Protein AF-A0A415U0V4-F1 (afdb_monomer_lite)

Secondary structure (DSSP, 8-state):
-TTSTTPBP---STTTGGGTT-BEEEEEEEE-TTTS------TT-B-TTS-B--S---EEEEEETTS-EEEEEHHHH-TT-------

Sequence (87 aa):
MNKLVGNVFRSKSDDLKAFSGLKVKKIIRELNEKDYDRELVDKTDKDESGNCRYEINCMYEIELENGEIINVYEDEVNPEYHGDYEK

pLDDT: mean 72.26, std 15.9, range [39.81, 93.25]

Radius of gyration: 12.78 Å; chains: 1; bounding box: 30×22×31 Å

Foldseek 3Di:
DPPLAQFFFADPDPVCNVRGRWGFNDFPDWDDCVNDPPDFPPQPDADPVRDRQDDDQTWTFTQTPVRDTDIDTCCRRPVPPPDDDDD

Organism: NCBI:txid39488

Structure (mmCIF, N/CA/C/O backbone):
data_AF-A0A415U0V4-F1
#
_entry.id   AF-A0A415U0V4-F1
#
loop_
_atom_site.group_PDB
_atom_site.id
_atom_site.type_symbol
_atom_site.label_atom_id
_atom_site.label_alt_id
_atom_site.label_comp_id
_atom_site.label_asym_id
_atom_site.label_entity_id
_atom_site.label_seq_id
_atom_site.pdbx_PDB_ins_code
_atom_site.Cartn_x
_atom_site.Cartn_y
_atom_site.Cartn_z
_atom_site.occupancy
_atom_site.B_iso_or_equiv
_atom_site.auth_seq_id
_atom_site.auth_comp_id
_atom_site.auth_asym_id
_atom_site.auth_atom_id
_atom_site.pdbx_PDB_model_num
ATOM 1 N N . MET A 1 1 ? -7.868 -10.195 -7.399 1.00 50.34 1 MET A N 1
ATOM 2 C CA . MET A 1 1 ? -8.103 -8.846 -6.845 1.00 50.34 1 MET A CA 1
ATOM 3 C C . MET A 1 1 ? -8.061 -8.778 -5.310 1.00 50.34 1 MET A C 1
ATOM 5 O O . MET A 1 1 ? -7.481 -7.837 -4.815 1.00 50.34 1 MET A O 1
ATOM 9 N N . ASN A 1 2 ? -8.518 -9.765 -4.519 1.00 57.41 2 ASN A N 1
ATOM 10 C CA . ASN A 1 2 ? -8.467 -9.683 -3.033 1.00 57.41 2 ASN A CA 1
ATOM 11 C C . ASN A 1 2 ? -7.121 -10.021 -2.351 1.00 57.41 2 ASN A C 1
ATOM 13 O O . ASN A 1 2 ? -7.083 -10.133 -1.131 1.00 57.41 2 ASN A O 1
ATOM 17 N N . LYS A 1 3 ? -6.023 -10.221 -3.092 1.00 71.56 3 LYS A N 1
ATOM 18 C CA . LYS A 1 3 ? -4.747 -10.646 -2.481 1.00 71.56 3 LYS A CA 1
ATOM 19 C C . LYS A 1 3 ? -4.021 -9.534 -1.712 1.00 71.56 3 LYS A C 1
ATOM 21 O O . LYS A 1 3 ? -3.170 -9.857 -0.899 1.00 71.56 3 LYS A O 1
ATOM 26 N N . LEU A 1 4 ? -4.351 -8.263 -1.960 1.00 80.56 4 LEU A N 1
ATOM 27 C CA . LEU A 1 4 ? -3.660 -7.123 -1.341 1.00 80.56 4 LEU A CA 1
ATOM 28 C C . LEU A 1 4 ? -4.303 -6.681 -0.021 1.00 80.56 4 LEU A C 1
ATOM 30 O O . LEU A 1 4 ? -3.653 -6.054 0.809 1.00 80.56 4 LEU A O 1
ATOM 34 N N . VAL A 1 5 ? -5.583 -7.001 0.196 1.00 87.44 5 VAL A N 1
ATOM 35 C CA . VAL A 1 5 ? -6.288 -6.634 1.430 1.00 87.44 5 VAL A CA 1
ATOM 36 C C . VAL A 1 5 ? -5.692 -7.403 2.608 1.00 87.44 5 VAL A C 1
ATOM 38 O O . VAL A 1 5 ? -5.599 -8.627 2.582 1.00 87.44 5 VAL A O 1
ATOM 41 N N . GLY A 1 6 ? -5.309 -6.678 3.655 1.00 87.00 6 GLY A N 1
ATOM 42 C CA . GLY A 1 6 ? -4.610 -7.203 4.824 1.00 87.00 6 GLY A CA 1
ATOM 43 C C . GLY A 1 6 ? -3.085 -7.158 4.716 1.00 87.00 6 GLY A C 1
ATOM 44 O O . GLY A 1 6 ? -2.419 -7.341 5.741 1.00 87.00 6 GLY A O 1
ATOM 45 N N . ASN A 1 7 ? -2.531 -6.867 3.533 1.00 89.50 7 ASN A N 1
ATOM 46 C CA . ASN A 1 7 ? -1.095 -6.661 3.378 1.00 89.50 7 ASN A CA 1
ATOM 47 C C . ASN A 1 7 ? -0.666 -5.345 4.017 1.00 89.50 7 ASN A C 1
ATOM 49 O O . ASN A 1 7 ? -1.452 -4.409 4.159 1.00 89.50 7 ASN A O 1
ATOM 53 N N . VAL A 1 8 ? 0.601 -5.292 4.412 1.00 89.12 8 VAL A N 1
ATOM 54 C CA . VAL A 1 8 ? 1.211 -4.100 4.995 1.00 89.12 8 VAL A CA 1
ATOM 55 C C . VAL A 1 8 ? 1.714 -3.217 3.864 1.00 89.12 8 VAL A C 1
ATOM 57 O O . VAL A 1 8 ? 2.561 -3.653 3.088 1.00 89.12 8 VAL A O 1
ATOM 60 N N . PHE A 1 9 ? 1.222 -1.985 3.812 1.00 87.06 9 PHE A N 1
ATOM 61 C CA . PHE A 1 9 ? 1.740 -0.958 2.925 1.00 87.06 9 PHE A CA 1
ATOM 62 C C . PHE A 1 9 ? 3.148 -0.545 3.355 1.00 87.06 9 PHE A C 1
ATOM 64 O O . PHE A 1 9 ? 3.411 -0.299 4.536 1.00 87.06 9 PHE A O 1
ATOM 71 N N . ARG A 1 10 ? 4.064 -0.485 2.392 1.00 83.62 10 ARG A N 1
ATOM 72 C CA . ARG A 1 10 ? 5.473 -0.150 2.570 1.00 83.62 10 ARG A CA 1
ATOM 73 C C . ARG A 1 10 ? 5.910 0.783 1.454 1.00 83.62 10 ARG A C 1
ATOM 75 O O . ARG A 1 10 ? 6.303 0.333 0.384 1.00 83.62 10 ARG A O 1
ATOM 82 N N . SER A 1 11 ? 5.909 2.079 1.740 1.00 79.00 11 SER A N 1
ATOM 83 C CA . SER A 1 11 ? 6.492 3.062 0.828 1.00 79.00 11 SER A CA 1
ATOM 84 C C . SER A 1 11 ? 7.916 3.431 1.222 1.00 79.00 11 SER A C 1
ATOM 86 O O . SER A 1 11 ? 8.265 3.470 2.410 1.00 79.00 11 SER A O 1
ATOM 88 N N . LYS A 1 12 ? 8.726 3.728 0.204 1.00 68.25 12 LYS A N 1
ATOM 89 C CA . LYS A 1 12 ? 10.054 4.345 0.340 1.00 68.25 12 LYS A CA 1
ATOM 90 C C . LYS A 1 12 ? 10.018 5.861 0.120 1.00 68.25 12 LYS A C 1
ATOM 92 O O . LYS A 1 12 ? 10.996 6.522 0.454 1.00 68.25 12 LYS A O 1
ATOM 97 N N . SER A 1 13 ? 8.912 6.399 -0.392 1.00 71.94 13 SER A N 1
ATOM 98 C CA . SER A 1 13 ? 8.723 7.832 -0.620 1.00 71.94 13 SER A CA 1
ATOM 99 C C . SER A 1 13 ? 8.502 8.559 0.705 1.00 71.94 13 SER A C 1
ATOM 101 O O . SER A 1 13 ? 7.695 8.113 1.524 1.00 71.94 13 SER A O 1
ATOM 103 N N . ASP A 1 14 ? 9.191 9.683 0.926 1.00 73.38 14 ASP A N 1
ATOM 104 C CA . AS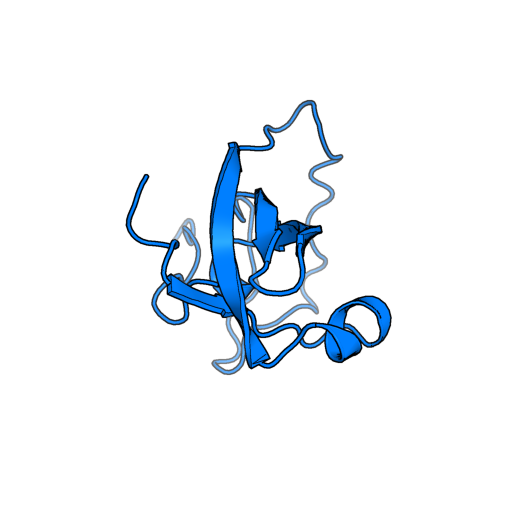P A 1 14 ? 9.074 10.459 2.170 1.00 73.38 14 ASP A CA 1
ATOM 105 C C . ASP A 1 14 ? 7.632 10.931 2.435 1.00 73.38 14 ASP A C 1
ATOM 107 O O . ASP A 1 14 ? 7.188 10.899 3.583 1.00 73.38 14 ASP A O 1
ATOM 111 N N . ASP A 1 15 ? 6.865 11.250 1.387 1.00 76.19 15 ASP A N 1
ATOM 112 C CA . ASP A 1 15 ? 5.467 11.693 1.492 1.00 76.19 15 ASP A CA 1
ATOM 113 C C . ASP A 1 15 ? 4.512 10.608 2.019 1.00 76.19 15 ASP A C 1
ATOM 115 O O . ASP A 1 15 ? 3.571 10.899 2.757 1.00 76.19 15 ASP A O 1
ATOM 119 N N . LEU A 1 16 ? 4.760 9.339 1.676 1.00 78.06 16 LEU A N 1
ATOM 120 C CA . LEU A 1 16 ? 3.901 8.206 2.046 1.00 78.06 16 LEU A CA 1
ATOM 121 C C . LEU A 1 16 ? 4.473 7.372 3.199 1.00 78.06 16 LEU A C 1
ATOM 123 O O . LEU A 1 16 ? 3.827 6.446 3.699 1.00 78.06 16 LEU A O 1
ATOM 127 N N . LYS A 1 17 ? 5.664 7.727 3.685 1.00 80.19 17 LYS A N 1
ATOM 128 C CA . LYS A 1 17 ? 6.339 7.057 4.801 1.00 80.19 17 LYS A CA 1
ATOM 129 C C . LYS A 1 17 ? 5.526 7.091 6.091 1.00 80.19 17 LYS A C 1
ATOM 131 O O . LYS A 1 17 ? 5.597 6.144 6.869 1.00 80.19 17 LYS A O 1
ATOM 136 N N . ALA A 1 18 ? 4.724 8.138 6.292 1.00 85.44 18 ALA A N 1
ATOM 137 C CA . ALA A 1 18 ? 3.818 8.266 7.434 1.00 85.44 18 ALA A CA 1
ATOM 138 C C . ALA A 1 18 ? 2.760 7.148 7.493 1.00 85.44 18 ALA A C 1
ATOM 140 O O . ALA A 1 18 ? 2.287 6.807 8.575 1.00 85.44 18 ALA A O 1
ATOM 141 N N . PHE A 1 19 ? 2.419 6.563 6.343 1.00 84.69 19 PHE A N 1
ATOM 142 C CA . PHE A 1 19 ? 1.452 5.473 6.231 1.00 84.69 19 PHE A CA 1
ATOM 143 C C . PHE A 1 19 ? 2.112 4.088 6.167 1.00 84.69 19 PHE A C 1
ATOM 145 O O . PHE A 1 19 ? 1.428 3.068 6.258 1.00 84.69 19 PHE A O 1
ATOM 152 N N . SER A 1 20 ? 3.439 4.035 6.022 1.00 86.00 20 SER A N 1
ATOM 153 C CA . SER A 1 20 ? 4.204 2.790 5.970 1.00 86.00 20 SER A CA 1
ATOM 154 C C . SER A 1 20 ? 4.039 2.004 7.276 1.00 86.00 20 SER A C 1
ATOM 156 O O . SER A 1 20 ? 4.218 2.540 8.369 1.00 86.00 20 SER A O 1
ATOM 158 N N . GLY A 1 21 ? 3.681 0.724 7.170 1.00 86.56 21 GLY A N 1
ATOM 159 C CA . GLY A 1 21 ? 3.352 -0.141 8.307 1.00 86.56 21 GLY A CA 1
ATOM 160 C C . GLY A 1 21 ? 1.852 -0.344 8.543 1.00 86.56 21 GLY A C 1
ATOM 161 O O . GLY A 1 21 ? 1.491 -1.268 9.272 1.00 86.56 21 GLY A O 1
ATOM 162 N N . LEU A 1 22 ? 0.984 0.450 7.906 1.00 91.62 22 LEU A N 1
ATOM 163 C CA . LEU A 1 22 ? -0.468 0.268 7.972 1.00 91.62 22 LEU A CA 1
ATOM 164 C C . LEU A 1 22 ? -0.939 -0.840 7.032 1.00 91.62 22 LEU A C 1
ATOM 166 O O . LEU A 1 22 ? -0.369 -1.056 5.960 1.00 91.62 22 LEU A O 1
ATOM 170 N N . LYS A 1 23 ? -2.006 -1.540 7.417 1.00 91.88 23 LYS A N 1
ATOM 171 C CA . LYS A 1 23 ? -2.617 -2.568 6.576 1.00 91.88 23 LYS A CA 1
ATOM 172 C C . LYS A 1 23 ? -3.631 -1.988 5.605 1.00 91.88 23 LYS A C 1
ATOM 174 O O . LYS A 1 23 ? -4.426 -1.113 5.952 1.00 91.88 23 LYS A O 1
ATOM 179 N N . VAL A 1 24 ? -3.658 -2.562 4.407 1.00 91.12 24 VAL A N 1
ATOM 180 C CA . VAL A 1 24 ? -4.697 -2.312 3.409 1.00 91.12 24 VAL A CA 1
ATOM 181 C C . VAL A 1 24 ? -6.022 -2.861 3.931 1.00 91.12 24 VAL A C 1
ATOM 183 O O . VAL A 1 24 ? -6.182 -4.070 4.098 1.00 91.12 24 VAL A O 1
ATOM 186 N N . LYS A 1 25 ? -6.994 -1.989 4.181 1.00 92.31 25 LYS A N 1
ATOM 187 C CA . LYS A 1 25 ? -8.327 -2.367 4.661 1.00 92.31 25 LYS A CA 1
ATOM 188 C C . LYS A 1 25 ? -9.245 -2.777 3.516 1.00 92.31 25 LYS A C 1
ATOM 190 O O . LYS A 1 25 ? -9.996 -3.741 3.650 1.00 92.31 25 LYS A O 1
ATOM 195 N N . LYS A 1 26 ? -9.194 -2.056 2.396 1.00 91.19 26 LYS A N 1
ATOM 196 C CA . LYS A 1 26 ? -9.913 -2.402 1.162 1.00 91.19 26 LYS A CA 1
ATOM 197 C C . LYS A 1 26 ? -9.241 -1.770 -0.052 1.00 91.19 26 LYS A C 1
ATOM 199 O O . LYS A 1 26 ? -8.643 -0.704 0.050 1.00 91.19 26 LYS A O 1
ATOM 204 N N . ILE A 1 27 ? -9.403 -2.412 -1.202 1.00 88.94 27 ILE A N 1
ATOM 205 C CA . ILE A 1 27 ? -9.066 -1.831 -2.502 1.00 88.94 27 ILE A CA 1
ATOM 206 C C . ILE A 1 27 ? -10.328 -1.140 -3.013 1.00 88.94 27 ILE A C 1
ATOM 208 O O . ILE A 1 27 ? -11.380 -1.776 -3.091 1.00 88.94 27 ILE A O 1
ATOM 212 N N . ILE A 1 28 ? -10.244 0.156 -3.304 1.00 89.12 28 ILE A N 1
ATOM 213 C CA . ILE A 1 28 ? -11.367 0.943 -3.824 1.00 89.12 28 ILE A CA 1
ATOM 214 C C . ILE A 1 28 ? -11.504 0.694 -5.321 1.00 89.12 28 ILE A C 1
ATOM 216 O O . ILE A 1 28 ? -12.577 0.307 -5.786 1.00 89.12 28 ILE A O 1
ATOM 220 N N . ARG A 1 29 ? -10.410 0.877 -6.064 1.00 86.31 29 ARG A N 1
ATOM 221 C CA . ARG A 1 29 ? -10.340 0.636 -7.508 1.00 86.31 29 ARG A CA 1
ATOM 222 C C . ARG A 1 29 ? -8.898 0.491 -7.980 1.00 86.31 29 ARG A C 1
ATOM 224 O O . ARG A 1 29 ? -7.969 0.962 -7.331 1.00 86.31 29 ARG A O 1
ATOM 231 N N . GLU A 1 30 ? -8.746 -0.152 -9.128 1.00 83.81 30 GLU A N 1
ATOM 232 C CA . GLU A 1 30 ? -7.509 -0.173 -9.905 1.00 83.81 30 GLU A CA 1
ATOM 233 C C . GLU A 1 30 ? -7.467 1.078 -10.791 1.00 83.81 30 GLU A C 1
ATOM 235 O O . GLU A 1 30 ? -8.444 1.394 -11.479 1.00 83.81 30 GLU A O 1
ATOM 240 N N . LEU A 1 31 ? -6.365 1.820 -10.719 1.00 77.06 31 LEU A N 1
ATOM 241 C CA . LEU A 1 31 ? -6.106 2.994 -11.542 1.00 77.06 31 LEU A CA 1
ATOM 242 C C . LEU A 1 31 ? -5.503 2.528 -12.867 1.00 77.06 31 LEU A C 1
ATOM 244 O O . LEU A 1 31 ? -4.594 1.699 -12.892 1.00 77.06 31 LEU A O 1
ATOM 248 N N . ASN A 1 32 ? -6.021 3.054 -13.975 1.00 67.44 32 ASN A N 1
ATOM 249 C CA . ASN A 1 32 ? -5.590 2.664 -15.316 1.00 67.44 32 ASN A CA 1
ATOM 250 C C . ASN A 1 32 ? -4.692 3.741 -15.943 1.00 67.44 32 ASN A C 1
ATOM 252 O O . ASN A 1 32 ? -4.552 4.837 -15.414 1.00 67.44 32 ASN A O 1
ATOM 256 N N . GLU A 1 33 ? -4.168 3.464 -17.140 1.00 59.03 33 GLU A N 1
ATOM 257 C CA . GLU A 1 33 ? -3.369 4.375 -17.994 1.00 59.03 33 GLU A CA 1
ATOM 258 C C . GLU A 1 33 ? -3.973 5.763 -18.237 1.00 59.03 33 GLU A C 1
ATOM 260 O O . GLU A 1 33 ? -3.302 6.664 -18.725 1.00 59.03 33 GLU A O 1
ATOM 265 N N . LYS A 1 34 ? -5.269 5.922 -17.965 1.00 60.91 34 LYS A N 1
ATOM 266 C CA . LYS A 1 34 ? -5.999 7.181 -18.121 1.00 60.91 34 LYS A CA 1
ATOM 267 C C . LYS A 1 34 ? -6.080 7.994 -16.828 1.00 60.91 34 LYS A C 1
ATOM 269 O O . LYS A 1 34 ? -6.452 9.160 -16.895 1.00 60.91 34 LYS A O 1
ATOM 274 N N . ASP A 1 35 ? -5.792 7.379 -15.681 1.00 61.75 35 ASP A N 1
ATOM 275 C CA . ASP A 1 35 ? -5.852 7.997 -14.353 1.00 61.75 35 ASP A CA 1
ATOM 276 C C . ASP A 1 35 ? -4.485 8.556 -13.907 1.00 61.75 35 ASP A C 1
ATOM 278 O O . ASP A 1 35 ? -4.447 9.429 -13.042 1.00 61.75 35 ASP A O 1
ATOM 282 N N . TYR A 1 36 ? -3.373 8.099 -14.501 1.00 58.12 36 TYR A N 1
ATOM 283 C CA . TYR A 1 36 ? -2.025 8.626 -14.262 1.00 58.12 36 TYR A CA 1
ATOM 284 C C . TYR A 1 36 ? -1.155 8.537 -15.525 1.00 58.12 36 TYR A C 1
ATOM 286 O O . TYR A 1 36 ? -1.222 7.551 -16.261 1.00 58.12 36 TYR A O 1
ATOM 294 N N . ASP A 1 37 ? -0.344 9.571 -15.775 1.00 51.06 37 ASP A N 1
ATOM 295 C CA . ASP A 1 37 ? 0.637 9.579 -16.864 1.00 51.06 37 ASP A CA 1
ATOM 296 C C . ASP A 1 37 ? 1.682 8.491 -16.576 1.00 51.06 37 ASP A C 1
ATOM 298 O O . ASP A 1 37 ? 2.449 8.582 -15.614 1.00 51.06 37 ASP A O 1
ATOM 302 N N . ARG A 1 38 ? 1.685 7.428 -17.391 1.00 52.28 38 ARG A N 1
ATOM 303 C CA . ARG A 1 38 ? 2.743 6.410 -17.411 1.00 52.28 38 ARG A CA 1
ATOM 304 C C . ARG A 1 38 ? 3.999 7.012 -18.044 1.00 52.28 38 ARG A C 1
ATOM 306 O O . ARG A 1 38 ? 4.436 6.583 -19.109 1.00 52.28 38 ARG A O 1
ATOM 313 N N . GLU A 1 39 ? 4.577 8.033 -17.420 1.00 45.53 39 GLU A N 1
ATOM 314 C CA . GLU A 1 39 ? 5.948 8.397 -17.749 1.00 45.53 39 GLU A CA 1
ATOM 315 C C . GLU A 1 39 ? 6.839 7.248 -17.276 1.00 45.53 39 GLU A C 1
ATOM 317 O O . GLU A 1 39 ? 6.812 6.869 -16.105 1.00 45.53 39 GLU A O 1
ATOM 322 N N . LEU A 1 40 ? 7.573 6.653 -18.223 1.00 49.31 40 LEU A N 1
ATOM 323 C CA . LEU A 1 40 ? 8.684 5.738 -17.979 1.00 49.31 40 LEU A CA 1
ATOM 324 C C . LEU A 1 40 ? 9.425 6.189 -16.721 1.00 49.31 40 LEU A C 1
ATOM 326 O O . LEU A 1 40 ? 10.097 7.222 -16.743 1.00 49.31 40 LEU A O 1
ATOM 330 N N . VAL A 1 41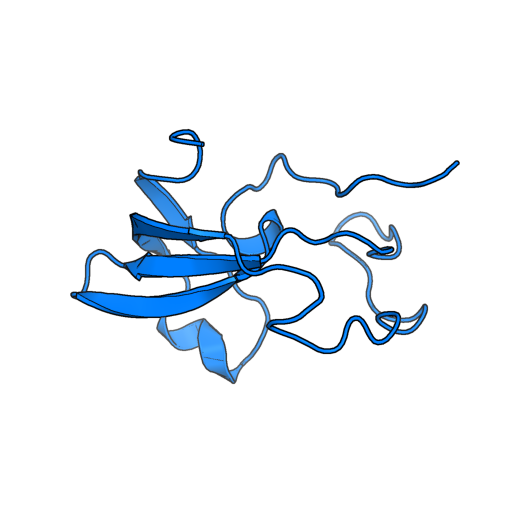 ? 9.295 5.427 -15.633 1.00 51.31 41 VAL A N 1
ATOM 331 C CA . VAL A 1 41 ? 10.113 5.674 -14.455 1.00 51.31 41 VAL A CA 1
ATOM 332 C C . VAL A 1 41 ? 11.544 5.429 -14.910 1.00 51.31 41 VAL A C 1
ATOM 334 O O . VAL A 1 41 ? 11.922 4.336 -15.333 1.00 51.31 41 VAL A O 1
ATOM 337 N N . ASP A 1 42 ? 12.277 6.533 -14.955 1.00 49.97 42 ASP A N 1
ATOM 338 C CA . ASP A 1 42 ? 13.630 6.671 -15.454 1.00 49.97 42 ASP A CA 1
ATOM 339 C C . ASP A 1 42 ? 14.503 5.491 -14.990 1.00 49.97 42 ASP A C 1
ATOM 341 O O . ASP A 1 42 ? 14.339 4.986 -13.880 1.00 49.97 42 ASP A O 1
ATOM 345 N N . LYS A 1 43 ? 15.457 5.045 -15.820 1.00 53.25 43 LYS A N 1
ATOM 346 C CA . LYS A 1 43 ? 16.311 3.839 -15.633 1.00 53.25 43 LYS A CA 1
ATOM 347 C C . LYS A 1 43 ? 17.127 3.803 -14.324 1.00 53.25 43 LYS A C 1
ATOM 349 O O . LYS A 1 43 ? 17.971 2.924 -14.123 1.00 53.25 43 LYS A O 1
ATOM 354 N N . THR A 1 44 ? 16.943 4.810 -13.489 1.00 53.34 44 THR A N 1
ATOM 355 C CA . THR A 1 44 ? 17.544 5.056 -12.192 1.00 53.34 44 THR A CA 1
ATOM 356 C C . THR A 1 44 ? 16.692 4.535 -11.028 1.00 53.34 44 THR A C 1
ATOM 358 O O . THR A 1 44 ? 17.273 4.266 -9.977 1.00 53.34 44 THR A O 1
ATOM 361 N N . ASP A 1 45 ? 15.382 4.304 -11.202 1.00 57.09 45 ASP A N 1
ATOM 362 C CA . ASP A 1 45 ? 14.530 3.724 -10.156 1.00 57.09 45 ASP A CA 1
ATOM 363 C C . ASP A 1 45 ? 14.623 2.196 -10.159 1.00 57.09 45 ASP A C 1
ATOM 365 O O . ASP A 1 45 ? 14.214 1.496 -11.095 1.00 57.09 45 ASP A O 1
ATOM 369 N N . LYS A 1 46 ? 15.249 1.681 -9.104 1.00 60.50 46 LYS A N 1
ATOM 370 C CA . LYS A 1 46 ? 15.540 0.263 -8.941 1.00 60.50 46 LYS A CA 1
ATOM 371 C C . LYS A 1 46 ? 14.896 -0.258 -7.673 1.00 60.50 46 LYS A C 1
ATOM 373 O O . LYS A 1 46 ? 14.905 0.410 -6.637 1.00 60.50 46 LYS A O 1
ATOM 378 N N . ASP A 1 47 ? 14.385 -1.479 -7.750 1.00 59.94 47 ASP A N 1
ATOM 379 C CA . ASP A 1 47 ? 13.974 -2.219 -6.566 1.00 59.94 47 ASP A CA 1
ATOM 380 C C . ASP A 1 47 ? 15.190 -2.577 -5.679 1.00 59.94 47 ASP A C 1
ATOM 382 O O . ASP A 1 47 ? 16.354 -2.337 -6.015 1.00 59.94 47 ASP A O 1
ATOM 386 N N . GLU A 1 48 ? 14.928 -3.179 -4.517 1.00 54.50 48 GLU A N 1
ATOM 387 C CA . GLU A 1 48 ? 15.979 -3.637 -3.592 1.00 54.50 48 GLU A CA 1
ATOM 388 C C . GLU A 1 48 ? 16.917 -4.706 -4.181 1.00 54.50 48 GLU A C 1
ATOM 390 O O . GLU A 1 48 ? 17.985 -4.957 -3.625 1.00 54.50 48 GLU A O 1
ATOM 395 N N . SER A 1 49 ? 16.541 -5.309 -5.310 1.00 56.03 49 SER A N 1
ATOM 396 C CA . SER A 1 49 ? 17.318 -6.319 -6.031 1.00 56.03 49 SER A CA 1
ATOM 397 C C . SER A 1 49 ? 18.119 -5.732 -7.201 1.00 56.03 49 SER A C 1
ATOM 399 O O . SER A 1 49 ? 18.866 -6.457 -7.857 1.00 56.03 49 SER A O 1
ATOM 401 N N . GLY A 1 50 ? 18.021 -4.422 -7.452 1.00 56.78 50 GLY A N 1
ATOM 402 C CA . GLY A 1 50 ? 18.724 -3.742 -8.537 1.00 56.78 50 GLY A CA 1
ATOM 403 C C . GLY A 1 50 ? 18.042 -3.853 -9.903 1.00 56.78 50 GLY A C 1
ATOM 404 O O . GLY A 1 50 ? 18.648 -3.445 -10.901 1.00 56.78 50 GLY A O 1
ATOM 405 N N . ASN A 1 51 ? 16.810 -4.367 -9.956 1.00 55.50 51 ASN A N 1
ATOM 406 C CA . ASN A 1 51 ? 16.013 -4.432 -11.173 1.00 55.50 51 ASN A CA 1
ATOM 407 C C . ASN A 1 51 ? 15.340 -3.083 -11.424 1.00 55.50 51 ASN A C 1
ATOM 409 O O . ASN A 1 51 ? 14.779 -2.478 -10.510 1.00 55.50 51 ASN A O 1
ATOM 413 N N . CYS A 1 52 ? 15.403 -2.607 -12.666 1.00 54.66 52 CYS A N 1
ATOM 414 C CA . CYS A 1 52 ? 14.699 -1.396 -13.070 1.00 54.66 52 CYS A CA 1
ATOM 415 C C . CYS A 1 52 ? 13.188 -1.649 -13.036 1.00 54.66 52 CYS A C 1
ATOM 417 O O . CYS A 1 52 ? 12.723 -2.604 -1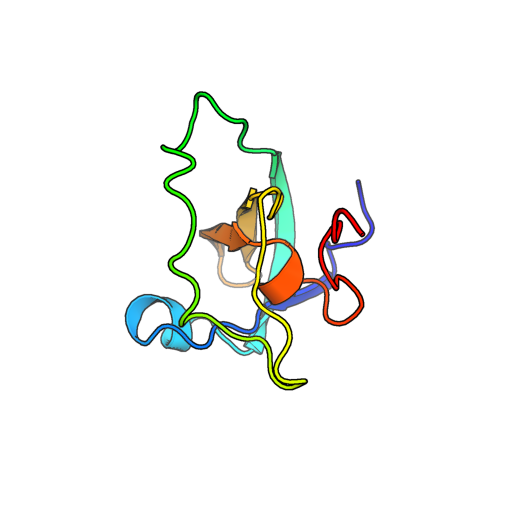3.658 1.00 54.66 52 CYS A O 1
ATOM 419 N N . ARG A 1 53 ? 12.428 -0.792 -12.351 1.00 54.00 53 ARG A N 1
ATOM 420 C CA . ARG A 1 53 ? 10.965 -0.892 -12.301 1.00 54.00 53 ARG A CA 1
ATOM 421 C C . ARG A 1 53 ? 10.371 -0.445 -13.648 1.00 54.00 53 ARG A C 1
ATOM 423 O O . ARG A 1 53 ? 10.177 0.746 -13.860 1.00 54.00 53 ARG A O 1
ATOM 430 N N . TYR A 1 54 ? 10.142 -1.375 -14.582 1.00 50.47 54 TYR A N 1
ATOM 431 C CA . TYR A 1 54 ? 9.580 -1.070 -15.908 1.00 50.47 54 TYR A CA 1
ATOM 432 C C . TYR A 1 54 ? 8.053 -1.304 -16.006 1.00 50.47 54 TYR A C 1
ATOM 434 O O . TYR A 1 54 ? 7.505 -2.310 -15.567 1.00 50.47 54 TYR A O 1
ATOM 442 N N . GLU A 1 55 ? 7.417 -0.306 -16.621 1.00 47.12 55 GLU A N 1
ATOM 443 C CA . GLU A 1 55 ? 6.198 -0.226 -17.449 1.00 47.12 55 GLU A CA 1
ATOM 444 C C . GLU A 1 55 ? 4.792 -0.652 -16.993 1.00 47.12 55 GLU A C 1
ATOM 446 O O . GLU A 1 55 ? 3.841 -0.076 -17.518 1.00 47.12 55 GLU A O 1
ATOM 451 N N . ILE A 1 56 ? 4.566 -1.519 -16.005 1.00 51.69 56 ILE A N 1
ATOM 452 C CA . ILE A 1 56 ? 3.192 -1.723 -15.490 1.00 51.69 56 ILE A CA 1
ATOM 453 C C . ILE A 1 56 ? 3.232 -1.951 -13.985 1.00 51.69 56 ILE A C 1
ATOM 455 O O . ILE A 1 56 ? 3.012 -3.052 -13.493 1.00 51.69 56 ILE A O 1
ATOM 459 N N . ASN A 1 57 ? 3.494 -0.902 -13.210 1.00 58.41 57 ASN A N 1
ATOM 460 C CA . ASN A 1 57 ? 3.065 -0.941 -11.817 1.00 58.41 57 ASN A CA 1
ATOM 461 C C . ASN A 1 57 ? 1.562 -0.672 -11.806 1.00 58.41 57 ASN A C 1
ATOM 463 O O . ASN A 1 57 ? 1.138 0.468 -12.009 1.00 58.41 57 ASN A O 1
ATOM 467 N N . CYS A 1 58 ? 0.762 -1.726 -11.616 1.00 71.31 58 CYS A N 1
ATOM 468 C CA . CYS A 1 58 ? -0.658 -1.577 -11.322 1.00 71.31 58 CYS A CA 1
ATOM 469 C C . CYS A 1 58 ? -0.785 -0.681 -10.091 1.00 71.31 58 CYS A C 1
ATOM 471 O O . CYS A 1 58 ? -0.242 -0.993 -9.029 1.00 71.31 58 CYS A O 1
ATOM 473 N N . MET A 1 59 ? -1.440 0.464 -10.256 1.00 80.88 59 MET A N 1
ATOM 474 C CA . MET A 1 59 ? -1.670 1.396 -9.165 1.00 80.88 59 MET A CA 1
ATOM 475 C C . MET A 1 59 ? -3.087 1.190 -8.644 1.00 80.88 59 MET A C 1
ATOM 477 O O . MET A 1 59 ? -4.030 1.005 -9.412 1.00 80.88 59 MET A O 1
ATOM 481 N N . TYR A 1 60 ? -3.248 1.213 -7.332 1.00 85.50 60 TYR A N 1
ATOM 482 C CA . TYR A 1 60 ? -4.533 1.023 -6.684 1.00 85.50 60 TYR A CA 1
ATOM 483 C C . TYR A 1 60 ? -4.844 2.215 -5.800 1.00 85.50 60 TYR A C 1
ATOM 485 O O . TYR A 1 60 ? -3.993 2.703 -5.061 1.00 85.50 60 TYR A O 1
ATOM 493 N N . GLU A 1 61 ? -6.099 2.635 -5.834 1.00 89.75 61 GLU A N 1
ATOM 494 C CA . GLU A 1 61 ? -6.665 3.495 -4.808 1.00 89.75 61 GLU A CA 1
ATOM 495 C C . GLU A 1 61 ? -7.134 2.579 -3.672 1.00 89.75 61 GLU A C 1
ATOM 497 O O . GLU A 1 61 ? -8.014 1.729 -3.861 1.00 89.75 61 GLU A O 1
ATOM 502 N N . ILE A 1 62 ? -6.511 2.694 -2.501 1.00 90.31 62 ILE A N 1
ATOM 503 C CA . ILE A 1 62 ? -6.771 1.832 -1.346 1.00 90.31 62 ILE A CA 1
ATOM 504 C C . ILE A 1 62 ? -7.207 2.649 -0.137 1.00 90.31 62 ILE A C 1
ATOM 506 O O . ILE A 1 62 ? -6.806 3.795 0.031 1.00 90.31 62 ILE A O 1
ATOM 510 N N . GLU A 1 63 ? -7.997 2.035 0.740 1.00 93.25 63 GLU A N 1
ATOM 511 C CA . GLU A 1 63 ? -8.237 2.550 2.089 1.00 93.25 63 GLU A CA 1
ATOM 512 C C . GLU A 1 63 ? -7.375 1.754 3.071 1.00 93.25 63 GLU A C 1
ATOM 514 O O . GLU A 1 63 ? -7.378 0.517 3.056 1.00 93.25 63 GLU A O 1
ATOM 519 N N . LEU A 1 64 ? -6.652 2.459 3.931 1.00 91.75 64 LEU A N 1
ATOM 520 C CA . LEU A 1 64 ? -5.840 1.888 4.998 1.00 91.75 64 LEU A CA 1
ATOM 521 C C . LEU A 1 64 ? -6.664 1.666 6.274 1.00 91.75 64 LEU A C 1
ATOM 523 O O . LEU A 1 64 ? -7.786 2.149 6.426 1.00 91.75 64 LEU A O 1
ATOM 527 N N . GLU A 1 65 ? -6.115 0.915 7.228 1.00 92.56 65 GLU A N 1
ATOM 528 C CA . GLU A 1 65 ? -6.798 0.619 8.496 1.00 92.56 65 GLU A CA 1
ATOM 529 C C . GLU A 1 65 ? -7.133 1.864 9.334 1.00 92.56 65 GLU A C 1
ATOM 531 O O . GLU A 1 65 ? -8.123 1.860 10.067 1.00 92.56 65 GLU A O 1
ATOM 536 N N . ASN A 1 66 ? -6.363 2.943 9.178 1.00 91.25 66 ASN A N 1
ATOM 537 C CA . ASN A 1 66 ? -6.620 4.239 9.807 1.00 91.25 66 ASN A CA 1
ATOM 538 C C . ASN A 1 66 ? -7.757 5.034 9.129 1.00 91.25 66 ASN A C 1
ATOM 540 O O . ASN A 1 66 ? -8.125 6.091 9.630 1.00 91.25 66 ASN A O 1
ATOM 544 N N . GLY A 1 67 ? -8.326 4.526 8.029 1.00 91.12 67 GLY A N 1
ATOM 545 C CA . GLY A 1 67 ? -9.401 5.165 7.266 1.00 91.12 67 GLY A CA 1
ATOM 546 C C . GLY A 1 67 ? -8.928 6.122 6.170 1.00 91.12 67 GLY A C 1
ATOM 547 O O . GLY A 1 67 ? -9.770 6.643 5.442 1.00 91.12 67 GLY A O 1
ATOM 548 N N . GLU A 1 68 ? -7.618 6.329 6.023 1.00 92.19 68 GLU A N 1
ATOM 549 C CA . GLU A 1 68 ? -7.058 7.188 4.978 1.00 92.19 68 GLU A CA 1
ATOM 550 C C . GLU A 1 68 ? -7.113 6.495 3.617 1.00 92.19 68 GLU A C 1
ATOM 552 O O . GLU A 1 68 ? -6.919 5.279 3.516 1.00 92.19 68 GLU A O 1
ATOM 557 N N . ILE A 1 69 ? -7.363 7.279 2.569 1.00 91.88 69 ILE A N 1
ATOM 558 C CA . ILE A 1 69 ? -7.421 6.803 1.187 1.00 91.88 69 ILE A CA 1
ATOM 559 C C . ILE A 1 69 ? -6.195 7.326 0.450 1.00 91.88 69 ILE A C 1
ATOM 561 O O . ILE A 1 69 ? -6.002 8.538 0.361 1.00 91.88 69 ILE A O 1
ATOM 565 N N . ILE A 1 70 ? -5.379 6.414 -0.072 1.00 88.19 70 ILE A N 1
ATOM 566 C CA . ILE A 1 70 ? -4.140 6.740 -0.781 1.00 88.19 70 ILE A CA 1
ATOM 567 C C . ILE A 1 70 ? -4.020 5.941 -2.079 1.00 88.19 70 ILE A C 1
ATOM 569 O O . ILE A 1 70 ? -4.594 4.858 -2.216 1.00 88.19 70 ILE A O 1
ATOM 573 N N . ASN A 1 71 ? -3.235 6.474 -3.013 1.00 87.06 71 ASN A N 1
ATOM 574 C CA . ASN A 1 71 ? -2.857 5.778 -4.237 1.00 87.06 71 ASN A CA 1
ATOM 575 C C . ASN A 1 71 ? -1.503 5.109 -4.021 1.00 87.06 71 ASN A C 1
ATOM 577 O O . ASN A 1 71 ? -0.560 5.770 -3.588 1.00 87.06 71 ASN A O 1
ATOM 581 N N . VAL A 1 72 ? -1.417 3.818 -4.321 1.00 81.75 72 VAL A N 1
ATOM 582 C CA . VAL A 1 72 ? -0.218 3.006 -4.082 1.00 81.75 72 VAL A CA 1
ATOM 583 C C . VAL A 1 72 ? 0.096 2.152 -5.290 1.00 81.75 72 VAL A C 1
ATOM 585 O O . VAL A 1 72 ? -0.816 1.698 -5.984 1.00 81.75 72 VAL A O 1
ATOM 588 N N . TYR A 1 73 ? 1.375 1.892 -5.519 1.00 81.56 73 TYR A N 1
ATOM 589 C CA . TYR A 1 73 ? 1.781 0.884 -6.490 1.00 81.56 73 TYR A CA 1
ATOM 590 C C . TYR A 1 73 ? 1.628 -0.521 -5.910 1.00 81.56 73 TYR A C 1
ATOM 592 O O . TYR A 1 73 ? 1.695 -0.718 -4.693 1.00 81.56 73 TYR A O 1
ATOM 600 N N . GLU A 1 74 ? 1.425 -1.518 -6.775 1.00 80.81 74 GLU A N 1
ATOM 601 C CA . GLU A 1 74 ? 1.291 -2.902 -6.325 1.00 80.81 74 GLU A CA 1
ATOM 602 C C . GLU A 1 74 ? 2.518 -3.361 -5.527 1.00 80.81 74 GLU A C 1
ATOM 604 O O . GLU A 1 74 ? 2.334 -3.997 -4.496 1.00 80.81 74 GLU A O 1
ATOM 609 N N . ASP A 1 75 ? 3.744 -2.984 -5.912 1.00 77.94 75 ASP A N 1
ATOM 610 C CA . ASP A 1 75 ? 4.968 -3.378 -5.192 1.00 77.94 75 ASP A CA 1
ATOM 611 C C . ASP A 1 75 ? 5.030 -2.844 -3.752 1.00 77.94 75 ASP A C 1
ATOM 613 O O . ASP A 1 75 ? 5.599 -3.485 -2.867 1.00 77.94 75 ASP A O 1
ATOM 617 N N . GLU A 1 76 ? 4.382 -1.711 -3.476 1.00 80.25 76 GLU A N 1
ATOM 618 C CA . GLU A 1 76 ? 4.338 -1.130 -2.131 1.00 80.25 76 GLU A CA 1
ATOM 619 C C . GLU A 1 76 ? 3.418 -1.909 -1.181 1.00 80.25 76 GLU A C 1
ATOM 621 O O . GLU A 1 76 ? 3.546 -1.804 0.039 1.00 80.25 76 GLU A O 1
ATOM 626 N N . VAL A 1 77 ? 2.481 -2.697 -1.707 1.00 83.62 77 VAL A N 1
ATOM 627 C CA . VAL A 1 77 ? 1.547 -3.522 -0.916 1.00 83.62 77 VAL A CA 1
ATOM 628 C C . VAL A 1 77 ? 1.713 -5.018 -1.163 1.00 83.62 77 VAL A C 1
ATOM 630 O O . VAL A 1 77 ? 1.154 -5.837 -0.432 1.00 83.62 77 VAL A O 1
ATOM 633 N N . ASN A 1 78 ? 2.478 -5.401 -2.176 1.00 79.88 78 ASN A N 1
ATOM 634 C CA . ASN A 1 78 ? 2.728 -6.770 -2.571 1.00 79.88 78 ASN A CA 1
ATOM 635 C C . ASN A 1 78 ? 4.242 -6.990 -2.670 1.00 79.88 78 ASN A C 1
ATOM 637 O O . ASN A 1 78 ? 4.837 -6.726 -3.710 1.00 79.88 78 ASN A O 1
ATOM 641 N N . PRO A 1 79 ? 4.881 -7.518 -1.613 1.00 71.69 79 PRO A N 1
ATOM 642 C 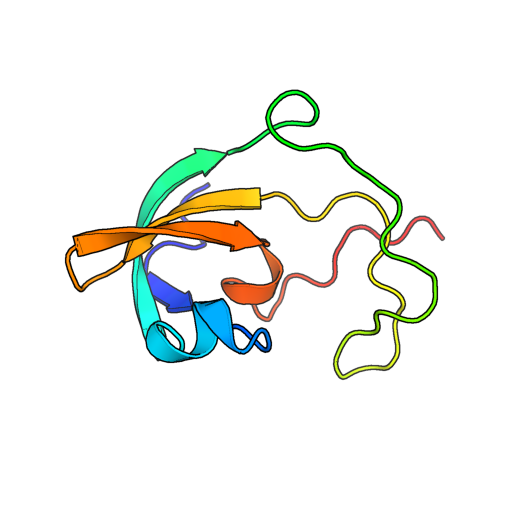CA . PRO A 1 79 ? 6.318 -7.778 -1.633 1.00 71.69 79 PRO A CA 1
ATOM 643 C C . PRO A 1 79 ? 6.722 -8.890 -2.615 1.00 71.69 79 PRO A C 1
ATOM 645 O O . PRO A 1 79 ? 7.906 -9.044 -2.891 1.00 71.69 79 PRO A O 1
ATOM 648 N N 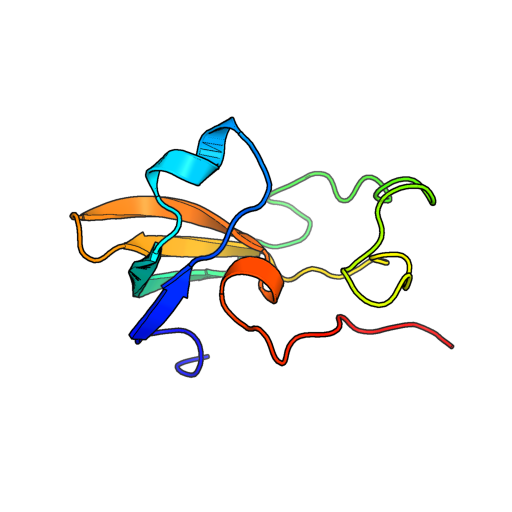. GLU A 1 80 ? 5.761 -9.680 -3.108 1.00 70.50 80 GLU A N 1
ATOM 649 C CA . GLU A 1 80 ? 5.973 -10.686 -4.156 1.00 70.50 80 GLU A CA 1
ATOM 650 C C . GLU A 1 80 ? 5.746 -10.111 -5.564 1.00 70.50 80 GLU A C 1
ATOM 652 O O . GLU A 1 80 ? 5.975 -10.802 -6.559 1.00 70.50 80 GLU A O 1
ATOM 657 N N . TYR A 1 81 ? 5.266 -8.866 -5.671 1.00 71.12 81 TYR A N 1
ATOM 658 C CA . TYR A 1 81 ? 5.130 -8.198 -6.954 1.00 71.12 81 TYR A CA 1
ATOM 659 C C . TYR A 1 81 ? 6.489 -7.695 -7.397 1.00 71.12 81 TYR A C 1
ATOM 661 O O . TYR A 1 81 ? 7.053 -6.761 -6.832 1.00 71.12 81 TYR A O 1
ATOM 669 N N . HIS A 1 82 ? 7.001 -8.327 -8.439 1.00 61.75 82 HIS A N 1
ATOM 670 C CA . HIS A 1 82 ? 8.250 -7.920 -9.050 1.00 61.75 82 HIS A CA 1
ATOM 671 C C . HIS A 1 82 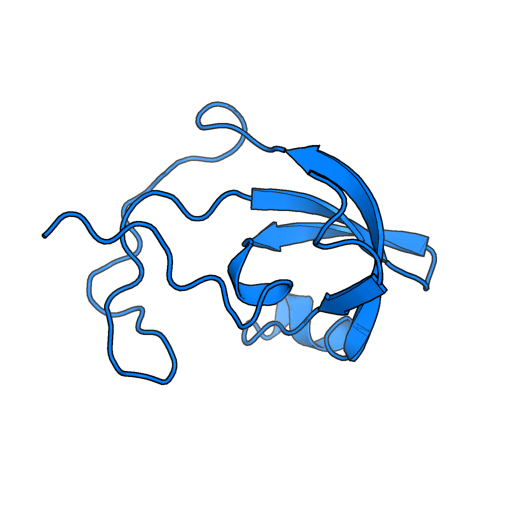? 8.029 -7.063 -10.302 1.00 61.75 82 HIS A C 1
ATOM 673 O O . HIS A 1 82 ? 9.009 -6.609 -10.868 1.00 61.75 82 HIS A O 1
ATOM 679 N N . GLY A 1 83 ? 6.783 -6.783 -10.703 1.00 58.56 83 GLY A N 1
ATOM 680 C CA . GLY A 1 83 ? 6.472 -6.167 -11.995 1.00 58.56 83 GLY A CA 1
ATOM 681 C C . GLY A 1 83 ? 6.597 -7.157 -13.156 1.00 58.56 83 GLY A C 1
ATOM 682 O O . GLY A 1 83 ? 7.308 -8.163 -13.069 1.00 58.56 83 GLY A O 1
ATOM 683 N N . ASP A 1 84 ? 5.885 -6.887 -14.247 1.00 50.09 84 ASP A N 1
ATOM 684 C CA . ASP A 1 84 ? 6.093 -7.591 -15.512 1.00 50.09 84 ASP A CA 1
ATOM 685 C C . ASP A 1 84 ? 7.338 -7.002 -16.187 1.00 50.09 84 ASP A C 1
ATOM 687 O O . ASP A 1 84 ? 7.308 -5.923 -16.775 1.00 50.09 84 ASP A O 1
ATOM 691 N N . TYR A 1 85 ? 8.466 -7.702 -16.070 1.00 51.50 85 TYR A N 1
ATOM 692 C CA . TYR A 1 85 ? 9.643 -7.400 -16.877 1.00 51.50 85 TYR A CA 1
ATOM 693 C C . TYR A 1 85 ? 9.410 -7.955 -18.281 1.00 51.50 85 TYR A C 1
ATOM 695 O O . TYR A 1 85 ? 9.437 -9.176 -18.469 1.00 51.50 85 TYR A O 1
ATOM 703 N N . GLU A 1 86 ? 9.228 -7.089 -19.281 1.00 42.56 86 GLU A N 1
ATOM 704 C CA . GLU A 1 86 ? 9.530 -7.523 -20.644 1.00 42.56 86 GLU A CA 1
ATOM 705 C C . GLU A 1 86 ? 11.015 -7.897 -20.708 1.00 42.56 86 GLU A C 1
ATOM 707 O O . GLU A 1 86 ? 11.894 -7.190 -20.207 1.00 42.56 86 GLU A O 1
ATOM 712 N N . LYS A 1 87 ? 11.262 -9.090 -21.242 1.00 39.81 87 LYS A N 1
ATOM 713 C CA . LYS A 1 87 ? 12.567 -9.739 -21.283 1.00 39.81 87 LYS A CA 1
ATOM 714 C C . LYS A 1 87 ? 13.413 -9.238 -22.444 1.00 39.81 87 LYS A C 1
ATOM 716 O O . LYS A 1 87 ? 12.844 -9.060 -23.541 1.00 39.81 87 LYS A O 1
#